Protein AF-A0A915UZF8-F1 (afdb_monomer_lite)

Radius of gyration: 15.64 Å; chains: 1; bounding box: 39×18×47 Å

Sequence (117 aa):
MGSSAGSIPAAVRLERRSLAHEWLVVSSDLKKVISEEKALATLKLRVTVAVHLRKGEPFVHQEEFEQAVGEESEGTVWTYEAPIKLPKEAERLAVVIEELQTGTWGAAVLDLKGANR

Foldseek 3Di:
DDDPAAEWAKDWDWDPPDPVWIKIKMKTQQVVVCVVCVPDQKWKKKKKKWWDFQDDDIDIDMDIDIGGDDPPDPHRMDMDIDTDDDDPRTFKIKMKMAGPPRRHIYIDMDGPPPPPD

Secondary structure (DSSP, 8-state):
-----PBPPEEEEEEE-SSS-EEEEEEEE-HHHHHH-TT-SEEEEEEEEEEEESSS--EEEEEEEEEE-STTS--SEEEEEEEE---TTEEEEEEEEEETTTTEEEEEEEE-TT---

pLDDT: mean 84.55, std 15.0, range [32.88, 97.44]

Structure (mmCIF, N/CA/C/O backbone):
data_AF-A0A915UZF8-F1
#
_entry.id   AF-A0A915UZF8-F1
#
loop_
_atom_site.group_PDB
_atom_site.id
_atom_site.type_symbol
_atom_site.label_atom_id
_atom_site.label_alt_id
_atom_site.label_comp_id
_atom_site.label_asym_id
_atom_site.label_entity_id
_atom_site.label_seq_id
_atom_site.pdbx_PDB_ins_code
_atom_site.Cartn_x
_atom_site.Cartn_y
_atom_site.Cartn_z
_atom_site.occupancy
_atom_site.B_iso_or_equiv
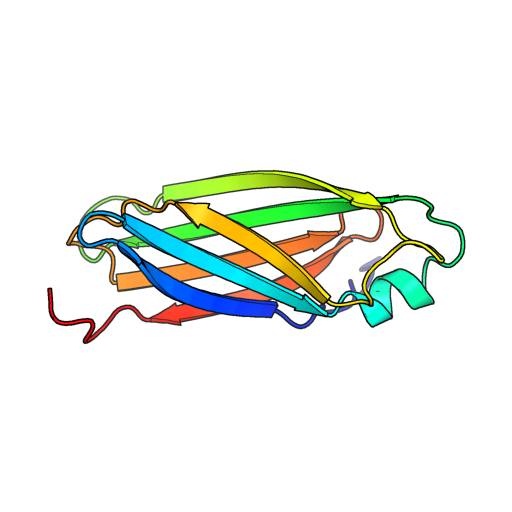_atom_site.auth_seq_id
_atom_site.auth_comp_id
_atom_site.auth_asym_id
_atom_site.auth_atom_id
_atom_site.pdbx_PDB_model_num
ATOM 1 N N . MET A 1 1 ? -13.112 -5.690 -24.091 1.00 32.88 1 MET A N 1
ATOM 2 C CA . MET A 1 1 ? -11.827 -6.421 -24.118 1.00 32.88 1 MET A CA 1
ATOM 3 C C . MET A 1 1 ? -11.183 -6.209 -22.761 1.00 32.88 1 MET A C 1
ATOM 5 O O . MET A 1 1 ? -10.767 -5.097 -22.482 1.00 32.88 1 MET A O 1
ATOM 9 N N . GLY A 1 2 ? -11.256 -7.197 -21.868 1.00 36.31 2 GLY A N 1
ATOM 10 C CA . GLY A 1 2 ? -10.665 -7.085 -20.534 1.00 36.31 2 GLY A CA 1
ATOM 11 C C . GLY A 1 2 ? -9.178 -7.390 -20.626 1.00 36.31 2 GLY A C 1
ATOM 12 O O . GLY A 1 2 ? -8.822 -8.542 -20.860 1.00 36.31 2 GLY A O 1
ATOM 13 N N . SER A 1 3 ? -8.329 -6.370 -20.495 1.00 37.69 3 SER A N 1
ATOM 14 C CA . SER A 1 3 ? -6.920 -6.592 -20.174 1.00 37.69 3 SER A CA 1
ATOM 15 C C . SER A 1 3 ? -6.891 -7.290 -18.818 1.00 37.69 3 SER A C 1
ATOM 17 O O . SER A 1 3 ? -7.422 -6.752 -17.844 1.00 37.69 3 SER A O 1
ATOM 19 N N . SER A 1 4 ? -6.365 -8.512 -18.745 1.00 42.41 4 SER A N 1
ATOM 20 C CA . SER A 1 4 ? -6.059 -9.120 -17.454 1.00 42.41 4 SER A CA 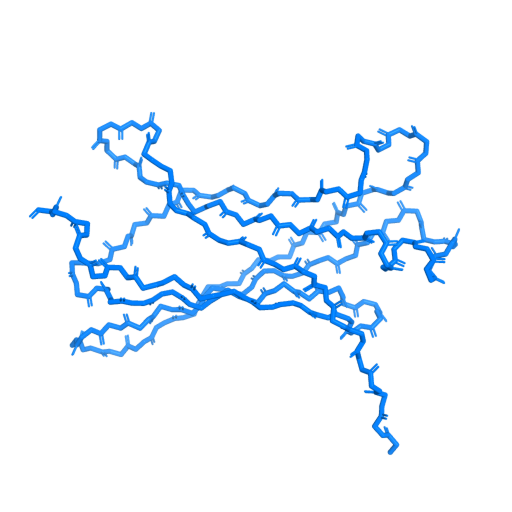1
ATOM 21 C C . SER A 1 4 ? -4.857 -8.367 -16.894 1.00 42.41 4 SER A C 1
ATOM 23 O O . SER A 1 4 ? -3.716 -8.752 -17.151 1.00 42.41 4 SER A O 1
ATOM 25 N N . ALA A 1 5 ? -5.119 -7.258 -16.202 1.00 56.81 5 ALA A N 1
ATOM 26 C CA . ALA A 1 5 ? -4.115 -6.554 -15.421 1.00 56.81 5 ALA A CA 1
ATOM 27 C C . ALA A 1 5 ? -3.318 -7.588 -14.615 1.00 56.81 5 ALA A C 1
ATOM 29 O O . ALA A 1 5 ? -3.901 -8.440 -13.934 1.00 56.81 5 ALA A O 1
ATOM 30 N N . GLY A 1 6 ? -1.992 -7.577 -14.756 1.00 66.00 6 GLY A N 1
ATOM 31 C CA . GLY A 1 6 ? -1.142 -8.442 -13.953 1.00 66.00 6 GLY A CA 1
ATOM 32 C C . GLY A 1 6 ? -1.316 -8.117 -12.466 1.00 66.00 6 GLY A C 1
ATOM 33 O O . GLY A 1 6 ? -1.664 -6.995 -12.104 1.00 66.00 6 GLY A O 1
ATOM 34 N N . SER A 1 7 ? -1.074 -9.098 -11.595 1.00 82.06 7 SER A N 1
ATOM 35 C CA . SER A 1 7 ? -1.020 -8.858 -10.152 1.00 82.06 7 SER A CA 1
ATOM 36 C C . SER A 1 7 ? 0.405 -8.524 -9.712 1.00 82.06 7 SER A C 1
ATOM 38 O O . SER A 1 7 ? 1.329 -9.266 -10.064 1.00 82.06 7 SER A O 1
ATOM 40 N N . ILE A 1 8 ? 0.576 -7.494 -8.887 1.00 86.50 8 ILE A N 1
ATOM 41 C CA . ILE A 1 8 ? 1.827 -7.215 -8.172 1.00 86.50 8 ILE A CA 1
ATOM 42 C C . ILE A 1 8 ? 1.703 -7.753 -6.737 1.00 86.50 8 ILE A C 1
ATOM 44 O O . ILE A 1 8 ? 0.680 -7.516 -6.091 1.00 86.50 8 ILE A O 1
ATOM 48 N N . PRO A 1 9 ? 2.696 -8.478 -6.192 1.00 90.62 9 PRO A N 1
ATOM 49 C CA . PRO A 1 9 ? 2.711 -8.801 -4.770 1.00 90.62 9 PRO A CA 1
ATOM 50 C C . PRO A 1 9 ? 2.754 -7.519 -3.935 1.00 90.62 9 PRO A C 1
ATOM 52 O O . PRO A 1 9 ? 3.605 -6.663 -4.168 1.00 90.62 9 PRO A O 1
ATOM 55 N N . ALA A 1 10 ? 1.869 -7.396 -2.949 1.00 92.19 10 ALA A N 1
ATOM 56 C CA . ALA A 1 10 ? 1.859 -6.289 -2.001 1.00 92.19 10 ALA A CA 1
ATOM 57 C C . ALA A 1 10 ? 1.884 -6.840 -0.574 1.00 92.19 10 ALA A C 1
ATOM 59 O O . ALA A 1 10 ? 1.177 -7.796 -0.249 1.00 92.19 10 ALA A O 1
ATOM 60 N N . ALA A 1 11 ? 2.685 -6.222 0.283 1.00 94.50 11 ALA A N 1
ATOM 61 C CA . ALA A 1 11 ? 2.698 -6.468 1.713 1.00 94.50 11 ALA A CA 1
ATOM 62 C C . ALA A 1 11 ? 2.494 -5.147 2.449 1.00 94.50 11 ALA A C 1
ATOM 64 O O . ALA A 1 11 ? 2.957 -4.098 2.011 1.0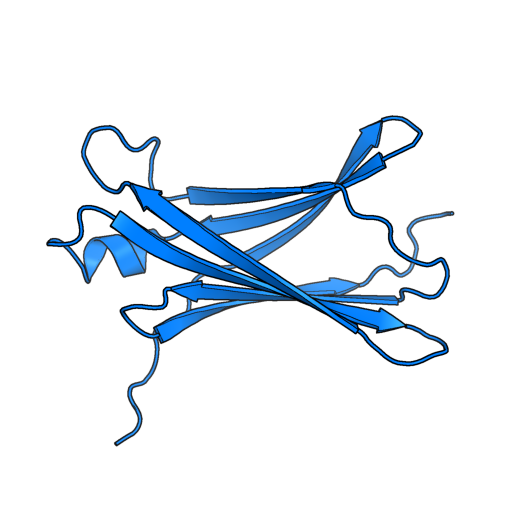0 94.50 11 ALA A O 1
ATOM 65 N N . VAL A 1 12 ? 1.798 -5.205 3.580 1.00 95.81 12 VAL A N 1
ATOM 66 C CA . VAL A 1 12 ? 1.526 -4.042 4.423 1.00 95.81 12 VAL A CA 1
ATOM 67 C C . VAL A 1 12 ? 1.811 -4.384 5.876 1.00 95.81 12 VAL A C 1
ATOM 69 O O . VAL A 1 12 ? 1.464 -5.467 6.353 1.00 95.81 12 VAL A O 1
ATOM 72 N N . ARG A 1 13 ? 2.436 -3.452 6.592 1.00 94.50 13 ARG A N 1
ATOM 73 C CA . ARG A 1 13 ? 2.628 -3.525 8.040 1.00 94.50 13 ARG A CA 1
ATOM 74 C C . ARG A 1 13 ? 2.607 -2.137 8.670 1.00 94.50 13 ARG A C 1
ATOM 76 O O . ARG A 1 13 ? 2.788 -1.128 7.992 1.00 94.50 13 ARG A O 1
ATOM 83 N N . LEU A 1 14 ? 2.409 -2.109 9.984 1.00 92.31 14 LEU A N 1
ATOM 84 C CA . LEU A 1 14 ? 2.627 -0.919 10.799 1.00 92.31 14 LEU A CA 1
ATOM 85 C C . LEU A 1 14 ? 3.953 -1.050 11.542 1.00 92.31 14 LEU A C 1
ATOM 87 O O . LEU A 1 14 ? 4.213 -2.064 12.188 1.00 92.31 14 LEU A O 1
ATOM 91 N N . GLU A 1 15 ? 4.770 -0.007 11.478 1.00 92.38 15 GLU A N 1
ATOM 92 C CA . GLU A 1 15 ? 6.014 0.103 12.231 1.00 92.38 15 GLU A CA 1
ATOM 93 C C . GLU A 1 15 ? 5.933 1.245 13.239 1.00 92.38 15 GLU A C 1
ATOM 95 O O . GLU A 1 15 ? 5.688 2.401 12.891 1.00 92.38 15 GLU A O 1
ATOM 100 N N . ARG A 1 16 ? 6.191 0.947 14.513 1.00 86.31 16 ARG A N 1
ATOM 101 C CA . ARG A 1 16 ? 6.329 1.982 15.539 1.00 86.31 16 ARG A CA 1
ATOM 102 C C . ARG A 1 16 ? 7.765 2.508 15.529 1.00 86.31 16 ARG A C 1
ATOM 104 O O . ARG A 1 16 ? 8.653 1.877 16.091 1.00 86.31 16 ARG A O 1
ATOM 111 N N . ARG A 1 17 ? 7.987 3.673 14.911 1.00 85.12 17 ARG A N 1
ATOM 112 C CA . ARG A 1 17 ? 9.315 4.326 14.837 1.00 85.12 17 ARG A CA 1
ATOM 113 C C . ARG A 1 17 ? 9.585 5.301 15.982 1.00 85.12 17 ARG A C 1
ATOM 115 O O . ARG A 1 17 ? 10.724 5.670 16.235 1.00 85.12 17 ARG A O 1
ATOM 122 N N . SER A 1 18 ? 8.541 5.725 16.689 1.00 79.25 18 SER A N 1
ATOM 123 C CA . SER A 1 18 ? 8.645 6.532 17.909 1.00 79.25 18 SER A CA 1
ATOM 124 C C . SER A 1 18 ? 7.439 6.281 18.813 1.00 79.25 18 SER A C 1
ATOM 126 O O . SER A 1 18 ? 6.459 5.673 18.387 1.00 79.25 18 SER A O 1
ATOM 128 N N . LEU A 1 19 ? 7.471 6.796 20.046 1.00 72.25 19 LEU A N 1
ATOM 129 C CA . LEU A 1 19 ? 6.329 6.720 20.968 1.00 72.25 19 LEU A CA 1
ATOM 130 C C . LEU A 1 19 ? 5.070 7.427 20.434 1.00 72.25 19 LEU A C 1
ATOM 132 O O . LEU A 1 19 ? 3.967 7.073 20.834 1.00 72.25 19 LEU A O 1
ATOM 136 N N . ALA A 1 20 ? 5.229 8.410 19.541 1.00 73.19 20 ALA A N 1
ATOM 137 C CA . ALA A 1 20 ? 4.135 9.250 19.053 1.00 73.19 20 ALA A CA 1
ATOM 138 C C . ALA A 1 20 ? 3.665 8.918 17.626 1.00 73.19 20 ALA A C 1
ATOM 140 O O . ALA A 1 20 ? 2.612 9.404 17.217 1.00 73.19 20 ALA A O 1
ATOM 141 N N . HIS A 1 21 ? 4.425 8.123 16.864 1.00 77.44 21 HIS A N 1
ATOM 142 C CA . HIS A 1 21 ? 4.157 7.911 15.440 1.00 77.44 21 HIS A CA 1
ATOM 143 C C . HIS A 1 21 ? 4.266 6.441 15.047 1.00 77.44 21 HIS A C 1
ATOM 145 O O . HIS A 1 21 ? 5.310 5.802 15.223 1.00 77.44 21 HIS A O 1
ATOM 151 N N . GLU A 1 22 ? 3.185 5.952 14.452 1.00 88.12 22 GLU A N 1
ATOM 152 C CA . GLU A 1 22 ? 3.146 4.719 13.679 1.00 88.12 22 GLU A CA 1
ATOM 153 C C . GLU A 1 22 ? 3.362 5.077 12.207 1.00 88.12 22 GLU A C 1
ATOM 155 O O . GLU A 1 22 ? 2.933 6.132 11.733 1.00 88.12 22 GLU A O 1
ATOM 160 N N . TRP A 1 23 ? 4.073 4.212 11.501 1.00 93.31 23 TRP A N 1
ATOM 161 C CA . TRP A 1 23 ? 4.359 4.349 10.085 1.00 93.31 23 TRP A CA 1
ATOM 162 C C . TRP A 1 23 ? 3.682 3.211 9.346 1.00 93.31 23 TRP A C 1
ATOM 164 O O . TRP A 1 23 ? 3.826 2.048 9.726 1.00 93.31 23 TRP A O 1
ATOM 174 N N . LEU A 1 24 ? 2.932 3.553 8.304 1.00 94.19 24 LEU A N 1
ATOM 175 C CA . LEU A 1 24 ? 2.454 2.580 7.342 1.00 94.19 24 LEU A CA 1
ATOM 176 C C . LEU A 1 24 ? 3.614 2.261 6.407 1.00 94.19 24 LEU A C 1
ATOM 178 O O . LEU A 1 24 ? 4.140 3.159 5.752 1.00 94.19 24 LEU A O 1
ATOM 182 N N . VAL A 1 25 ? 4.006 0.992 6.375 1.00 95.81 25 VAL A N 1
ATOM 183 C CA . VAL A 1 25 ? 5.036 0.490 5.471 1.00 95.81 25 VAL A CA 1
ATOM 184 C C . VAL A 1 25 ? 4.372 -0.476 4.512 1.00 95.81 25 VAL A C 1
ATOM 186 O O . VAL A 1 25 ? 3.803 -1.491 4.928 1.00 95.81 25 VAL A O 1
ATOM 189 N N . VAL A 1 26 ? 4.427 -0.135 3.232 1.00 95.06 26 VAL A N 1
ATOM 190 C CA . VAL A 1 26 ? 3.879 -0.940 2.147 1.00 95.06 26 VAL A CA 1
ATOM 191 C C . VAL A 1 26 ? 5.024 -1.292 1.221 1.00 95.06 26 VAL A C 1
ATOM 193 O O . VAL A 1 26 ? 5.713 -0.398 0.742 1.00 95.06 26 VAL A O 1
ATOM 196 N N . SER A 1 27 ? 5.231 -2.578 0.967 1.00 93.88 27 SER A N 1
ATOM 197 C CA . SER A 1 27 ? 6.272 -3.041 0.056 1.00 93.88 27 SER A CA 1
ATOM 198 C C . SER A 1 27 ? 5.691 -3.866 -1.077 1.00 93.88 27 SER A C 1
ATOM 200 O O . SER A 1 27 ? 4.672 -4.548 -0.926 1.00 93.88 27 SER A O 1
ATOM 202 N N . SER A 1 28 ? 6.341 -3.787 -2.231 1.00 93.12 28 SER A N 1
ATOM 203 C CA . SER A 1 28 ? 5.899 -4.478 -3.431 1.00 93.12 28 SER A CA 1
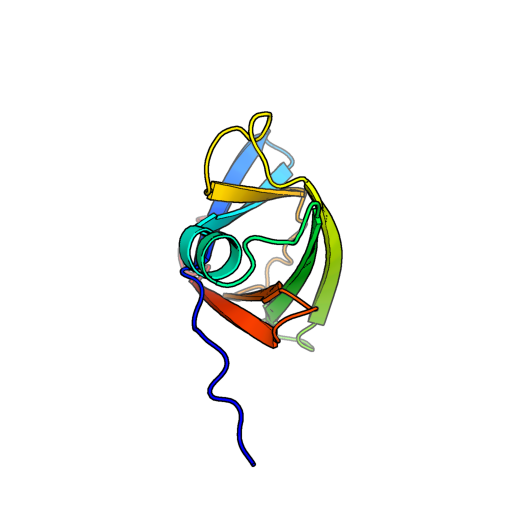ATOM 204 C C . SER A 1 28 ? 7.074 -4.856 -4.317 1.00 93.12 28 SER A C 1
ATOM 206 O O . SER A 1 28 ? 7.992 -4.063 -4.508 1.00 93.12 28 SER A O 1
ATOM 208 N N . ASP A 1 29 ? 7.053 -6.084 -4.837 1.00 90.62 29 ASP A N 1
ATOM 209 C CA . ASP A 1 29 ? 8.039 -6.554 -5.810 1.00 90.62 29 ASP A CA 1
ATOM 210 C C . ASP A 1 29 ? 7.552 -6.214 -7.225 1.00 90.62 29 ASP A C 1
ATOM 212 O O . ASP A 1 29 ? 6.647 -6.854 -7.768 1.00 90.62 29 ASP A O 1
ATOM 216 N N . LEU A 1 30 ? 8.172 -5.197 -7.823 1.00 89.12 30 LEU A N 1
ATOM 217 C CA . LEU A 1 30 ? 7.846 -4.675 -9.147 1.00 89.12 30 LEU A CA 1
ATOM 218 C C . LEU A 1 30 ? 8.542 -5.444 -10.276 1.00 89.12 30 LEU A C 1
ATOM 220 O O . LEU A 1 30 ? 8.429 -5.051 -11.437 1.00 89.12 30 LEU A O 1
ATOM 224 N N . LYS A 1 31 ? 9.245 -6.550 -9.988 1.00 87.62 31 LYS A N 1
ATOM 225 C CA . LYS A 1 31 ? 10.020 -7.309 -10.981 1.00 87.62 31 LYS A CA 1
ATOM 226 C C . LYS A 1 31 ? 9.215 -7.653 -12.226 1.00 87.62 31 LYS A C 1
ATOM 228 O O . LYS A 1 31 ? 9.745 -7.557 -13.330 1.00 87.62 31 LYS A O 1
ATOM 233 N N . LYS A 1 32 ? 7.951 -8.053 -12.055 1.00 83.31 32 LYS A N 1
ATOM 234 C CA . LYS A 1 32 ? 7.074 -8.400 -13.179 1.00 83.31 32 LYS A CA 1
ATOM 235 C C . LYS A 1 32 ? 6.852 -7.195 -14.097 1.00 83.31 32 LYS A C 1
ATOM 237 O O . LYS A 1 32 ? 7.161 -7.292 -15.280 1.00 83.31 32 LYS A O 1
ATOM 242 N N . VAL A 1 33 ? 6.431 -6.068 -13.524 1.00 85.94 33 VAL A N 1
ATOM 243 C CA . VAL A 1 33 ? 6.211 -4.800 -14.237 1.00 85.94 33 VAL A CA 1
ATOM 244 C C . VAL A 1 33 ? 7.481 -4.367 -14.968 1.00 85.94 33 VAL A C 1
ATOM 246 O O . VAL A 1 33 ? 7.460 -4.158 -16.173 1.00 85.94 33 VAL A O 1
ATOM 249 N N . ILE A 1 34 ? 8.615 -4.330 -14.262 1.00 84.88 34 ILE A N 1
ATOM 250 C CA . ILE A 1 34 ? 9.917 -3.940 -14.823 1.00 84.88 34 ILE A CA 1
ATOM 251 C C . ILE A 1 34 ? 10.325 -4.862 -15.985 1.00 84.88 34 ILE A C 1
ATOM 253 O O . ILE A 1 34 ? 10.889 -4.413 -16.980 1.00 84.88 34 ILE A O 1
ATOM 257 N N . SER A 1 35 ? 10.054 -6.166 -15.874 1.00 80.44 35 SER A N 1
ATOM 258 C CA . SER A 1 35 ? 10.430 -7.145 -16.901 1.00 80.44 35 SER A CA 1
ATOM 259 C C . SER A 1 35 ? 9.566 -7.092 -18.163 1.00 80.44 35 SER A C 1
ATOM 261 O O . SER A 1 35 ? 10.066 -7.408 -19.247 1.00 80.44 35 SER A O 1
ATOM 263 N N . GLU A 1 36 ? 8.295 -6.716 -18.015 1.00 77.56 36 GLU A N 1
ATOM 264 C CA . GLU A 1 36 ? 7.336 -6.548 -19.111 1.00 77.56 36 GLU A CA 1
ATOM 265 C C . GLU A 1 36 ? 7.572 -5.203 -19.818 1.00 77.56 36 GLU A C 1
ATOM 267 O O . GLU A 1 36 ? 7.541 -5.136 -21.045 1.00 77.56 36 GLU A O 1
ATOM 272 N N . GLU A 1 37 ? 7.967 -4.180 -19.060 1.00 70.31 37 GLU A N 1
ATOM 273 C CA . GLU A 1 37 ? 8.160 -2.809 -19.528 1.00 70.31 37 GLU A CA 1
ATOM 274 C C . GLU A 1 37 ? 9.639 -2.408 -19.632 1.00 70.31 37 GLU A C 1
ATOM 276 O O . GLU A 1 37 ? 10.093 -1.404 -19.080 1.00 70.31 37 GLU A O 1
ATOM 281 N N . LYS A 1 38 ? 10.416 -3.180 -20.404 1.00 62.75 38 LYS A N 1
ATOM 282 C CA . LYS A 1 38 ? 11.874 -2.988 -20.587 1.00 62.75 38 LYS A CA 1
ATOM 283 C C . LYS A 1 38 ? 12.298 -1.609 -21.121 1.00 62.75 38 LYS A C 1
ATOM 285 O O . LYS A 1 38 ? 13.491 -1.325 -21.157 1.00 62.75 38 LYS A O 1
ATOM 290 N N . ALA A 1 39 ? 11.354 -0.794 -21.590 1.00 63.28 39 ALA A N 1
ATOM 291 C CA . ALA A 1 39 ? 11.602 0.533 -22.149 1.00 63.28 39 ALA A CA 1
ATOM 292 C C . ALA A 1 39 ? 11.326 1.685 -21.165 1.00 63.28 39 ALA A C 1
ATOM 294 O O . ALA A 1 39 ? 11.593 2.839 -21.505 1.00 63.28 39 ALA A O 1
ATOM 295 N N . LEU A 1 40 ? 10.780 1.413 -19.973 1.00 66.88 40 LEU A N 1
ATOM 296 C CA . LEU A 1 40 ? 10.450 2.465 -19.016 1.00 66.88 40 LEU A CA 1
ATOM 297 C C . LEU A 1 40 ? 11.674 2.864 -18.188 1.00 66.88 40 LEU A C 1
ATOM 299 O O . LEU A 1 40 ? 12.232 2.059 -17.449 1.00 66.88 40 LEU A O 1
ATOM 303 N N . ALA A 1 41 ? 12.050 4.142 -18.283 1.00 78.31 41 ALA A N 1
ATOM 304 C CA . ALA A 1 41 ? 13.019 4.764 -17.377 1.00 78.31 41 ALA A CA 1
ATOM 305 C C . ALA A 1 41 ? 12.415 5.059 -15.991 1.00 78.31 41 ALA A C 1
ATOM 307 O O . ALA A 1 41 ? 13.138 5.172 -15.003 1.00 78.31 41 ALA A O 1
ATOM 308 N N . THR A 1 42 ? 11.085 5.174 -15.922 1.00 87.75 42 THR A N 1
ATOM 309 C CA . THR A 1 42 ? 10.336 5.533 -14.716 1.00 87.75 42 THR A CA 1
ATOM 310 C C . THR A 1 42 ? 8.995 4.802 -14.710 1.00 87.75 42 THR A C 1
ATOM 312 O O . THR A 1 42 ? 8.336 4.750 -15.747 1.00 87.75 42 THR A O 1
ATOM 315 N N . LEU A 1 43 ? 8.584 4.285 -13.551 1.00 89.12 43 LEU A N 1
ATOM 316 C CA . LEU A 1 43 ? 7.237 3.776 -13.283 1.00 89.12 43 LEU A CA 1
ATOM 317 C C . LEU A 1 43 ? 6.403 4.833 -12.570 1.00 89.12 43 LEU A C 1
ATOM 319 O O . LEU A 1 43 ? 6.900 5.508 -11.664 1.00 89.12 43 LEU A O 1
ATOM 323 N N . LYS A 1 44 ? 5.122 4.924 -12.930 1.00 93.00 44 LYS A N 1
ATOM 324 C CA . LYS A 1 44 ? 4.150 5.768 -12.229 1.00 93.00 44 LYS A CA 1
ATOM 325 C C . LYS A 1 44 ? 3.311 4.910 -11.303 1.00 93.00 44 LYS A C 1
ATOM 327 O O . LYS A 1 44 ? 2.472 4.141 -11.757 1.00 93.00 44 LYS A O 1
ATOM 332 N N . LEU A 1 45 ? 3.540 5.042 -10.005 1.00 94.56 45 LEU A N 1
ATOM 333 C CA . LEU A 1 45 ? 2.863 4.257 -8.982 1.00 94.56 45 LEU A CA 1
ATOM 334 C C . LEU A 1 45 ? 1.803 5.095 -8.277 1.00 94.56 45 LEU A C 1
ATOM 336 O O . LEU A 1 45 ? 1.994 6.285 -8.040 1.00 94.56 45 LEU A O 1
ATOM 340 N N . ARG A 1 46 ? 0.710 4.457 -7.875 1.00 97.06 46 ARG A N 1
ATOM 341 C CA . ARG A 1 46 ? -0.293 5.022 -6.977 1.00 97.06 46 ARG A CA 1
ATOM 342 C C . ARG A 1 46 ? -0.491 4.092 -5.797 1.00 97.06 46 ARG A C 1
ATOM 344 O O . ARG A 1 46 ? -0.701 2.896 -5.981 1.00 97.06 46 ARG A O 1
ATOM 351 N N . VAL A 1 47 ? -0.472 4.653 -4.595 1.00 96.94 47 VAL A N 1
ATOM 352 C CA . VAL A 1 47 ? -0.883 3.959 -3.374 1.00 96.94 47 VAL A CA 1
ATOM 353 C C . VAL A 1 47 ? -2.234 4.498 -2.957 1.00 96.94 47 VAL A C 1
ATOM 355 O O . VAL A 1 47 ? -2.392 5.701 -2.762 1.00 96.94 47 VAL A O 1
ATOM 358 N N . THR A 1 48 ? -3.194 3.603 -2.773 1.00 97.44 48 THR A N 1
ATOM 359 C CA . THR A 1 48 ? -4.498 3.913 -2.195 1.00 97.44 48 THR A CA 1
ATOM 360 C C . THR A 1 48 ? -4.638 3.165 -0.880 1.00 97.44 48 THR A C 1
ATOM 362 O O . THR A 1 48 ? -4.548 1.940 -0.844 1.00 97.44 48 THR A O 1
ATOM 365 N N . VAL A 1 49 ? -4.885 3.893 0.204 1.00 96.31 49 VAL A N 1
ATOM 366 C CA . VAL A 1 49 ? -5.110 3.348 1.544 1.00 96.31 49 VAL A CA 1
ATOM 367 C C . VAL A 1 49 ? -6.555 3.612 1.935 1.00 96.31 49 VAL A C 1
ATOM 369 O O . VAL A 1 49 ? -6.947 4.755 2.152 1.00 96.31 49 VAL A O 1
ATOM 372 N N . ALA A 1 50 ? -7.351 2.556 2.050 1.00 96.50 50 ALA A N 1
ATOM 373 C CA . ALA A 1 50 ? -8.705 2.617 2.577 1.00 96.50 50 ALA A CA 1
ATOM 374 C C . ALA A 1 50 ? -8.718 2.163 4.040 1.00 96.50 50 ALA A C 1
ATOM 376 O O . ALA A 1 50 ? -8.213 1.090 4.382 1.00 96.50 50 ALA A O 1
ATOM 377 N N . VAL A 1 51 ? -9.320 2.976 4.905 1.00 95.19 51 VAL A N 1
ATOM 378 C CA . VAL A 1 51 ? -9.421 2.713 6.340 1.00 95.19 51 VAL A CA 1
ATOM 379 C C . VAL A 1 51 ? -10.864 2.402 6.691 1.00 95.19 51 VAL A C 1
ATOM 381 O O . VAL A 1 51 ? -11.754 3.236 6.523 1.00 95.19 51 VAL A O 1
ATOM 384 N N . HIS A 1 52 ? -11.089 1.199 7.212 1.00 95.38 52 HIS A N 1
ATOM 385 C CA . HIS A 1 52 ? -12.380 0.814 7.757 1.00 95.38 52 HIS A CA 1
ATOM 386 C C . HIS A 1 52 ? -12.417 1.072 9.264 1.00 95.38 52 HIS A C 1
ATOM 388 O O . HIS A 1 52 ? -11.525 0.647 10.009 1.00 95.38 52 HIS A O 1
ATOM 394 N N . LEU A 1 53 ? -13.472 1.755 9.702 1.00 93.06 53 LEU A N 1
ATOM 395 C CA . LEU A 1 53 ? -13.726 2.075 11.098 1.00 93.06 53 LEU A CA 1
ATOM 396 C C . LEU A 1 53 ? -14.875 1.215 11.627 1.00 93.06 53 LEU A C 1
ATOM 398 O O . LEU A 1 53 ? -15.893 1.054 10.959 1.00 93.06 53 LEU A O 1
ATOM 402 N N . ARG A 1 54 ? -14.763 0.759 12.877 1.00 90.75 54 ARG A N 1
ATOM 403 C CA . ARG A 1 54 ? -15.854 0.095 13.609 1.00 90.75 54 ARG A CA 1
ATOM 404 C C . ARG A 1 54 ? -17.118 0.952 13.663 1.00 90.75 54 ARG A C 1
ATOM 406 O O . ARG A 1 54 ? -18.234 0.442 13.707 1.00 90.75 54 ARG A O 1
ATOM 413 N N . LYS A 1 55 ? -16.923 2.264 13.803 1.00 88.69 55 LYS A N 1
ATOM 414 C CA . LYS A 1 55 ? -17.969 3.284 13.885 1.00 88.69 55 LYS A CA 1
ATOM 415 C C . LYS A 1 55 ? -17.521 4.502 13.087 1.00 88.69 55 LYS A C 1
ATOM 417 O O . LYS A 1 55 ? -16.388 4.943 13.255 1.00 88.69 55 LYS A O 1
ATOM 422 N N . GLY A 1 56 ? -18.437 5.063 12.305 1.00 87.88 56 GLY A N 1
ATOM 423 C CA . GLY A 1 56 ? -18.176 6.205 11.431 1.00 87.88 56 GLY A CA 1
ATOM 424 C C . GLY A 1 56 ? -17.976 5.797 9.974 1.00 87.88 56 GLY A C 1
ATOM 425 O O . GLY A 1 56 ? -17.994 4.613 9.641 1.00 87.88 56 GLY A O 1
ATOM 426 N N . GLU A 1 57 ? -17.808 6.801 9.119 1.00 93.56 57 GLU A N 1
ATOM 427 C CA . GLU A 1 57 ? -17.589 6.602 7.688 1.00 93.56 57 GLU A CA 1
ATOM 428 C C . GLU A 1 57 ? -16.151 6.131 7.418 1.00 93.56 57 GLU A C 1
ATOM 430 O O . GLU A 1 57 ? -15.207 6.685 7.997 1.00 93.56 57 GLU A O 1
ATOM 435 N N . PRO A 1 58 ? -15.949 5.125 6.549 1.00 93.25 58 PRO A N 1
ATOM 436 C CA . PRO A 1 58 ? -14.619 4.798 6.061 1.00 93.25 58 PRO A CA 1
ATOM 437 C C . PRO A 1 58 ? -14.048 5.977 5.271 1.00 93.25 58 PRO A C 1
ATOM 439 O O . PRO A 1 58 ? -14.779 6.764 4.669 1.00 93.25 58 PRO A O 1
ATOM 442 N N . PHE A 1 59 ? -12.726 6.079 5.237 1.00 93.19 59 PHE A N 1
ATOM 443 C CA . PHE A 1 59 ? -12.048 7.104 4.449 1.00 93.19 59 PHE A CA 1
ATOM 444 C C . PHE A 1 59 ? -10.926 6.502 3.615 1.00 93.19 59 PHE A C 1
ATOM 446 O O . PHE A 1 59 ? -10.421 5.415 3.903 1.00 93.19 59 PHE A O 1
ATOM 453 N N . VAL A 1 60 ? -10.558 7.227 2.563 1.00 95.12 60 VAL A N 1
ATOM 454 C CA . VAL A 1 60 ? -9.534 6.824 1.604 1.00 95.12 60 VAL A CA 1
ATOM 455 C C . VAL A 1 60 ? -8.485 7.918 1.517 1.00 95.12 60 VAL A C 1
ATOM 457 O O . VAL A 1 60 ? -8.812 9.102 1.464 1.00 95.12 60 VAL A O 1
ATOM 460 N N . HIS A 1 61 ? -7.229 7.501 1.495 1.00 93.00 61 HIS A N 1
ATOM 461 C CA . HIS A 1 61 ? -6.075 8.337 1.208 1.00 93.00 61 HIS A CA 1
ATOM 462 C C . HIS A 1 61 ? -5.384 7.819 -0.049 1.00 93.00 61 HIS A C 1
ATOM 464 O O . HIS A 1 61 ? -5.344 6.608 -0.271 1.00 93.00 61 HIS A O 1
ATOM 470 N N . GLN A 1 62 ? -4.858 8.719 -0.872 1.00 96.06 62 GLN A N 1
ATOM 471 C CA . GLN A 1 62 ? -4.198 8.360 -2.121 1.00 96.06 62 GLN A CA 1
ATOM 472 C C . GLN A 1 62 ? -2.977 9.240 -2.359 1.00 96.06 62 GLN A C 1
ATOM 474 O O . GLN A 1 62 ? -3.049 10.456 -2.190 1.00 96.06 62 GLN A O 1
ATOM 479 N N . GLU A 1 63 ? -1.890 8.624 -2.812 1.00 96.31 63 GLU A N 1
ATOM 480 C CA . GLU A 1 63 ? -0.671 9.312 -3.235 1.00 96.31 63 GLU A CA 1
ATOM 481 C C . GLU A 1 63 ? -0.113 8.689 -4.514 1.00 96.31 63 GLU A C 1
ATOM 483 O O . GLU A 1 63 ? -0.286 7.493 -4.759 1.00 96.31 63 GLU A O 1
ATOM 488 N N . GLU A 1 64 ? 0.550 9.508 -5.328 1.00 96.56 64 GLU A N 1
ATOM 489 C CA . GLU A 1 64 ? 1.196 9.099 -6.576 1.00 96.56 64 GLU A CA 1
ATOM 490 C C . GLU A 1 64 ? 2.700 9.362 -6.510 1.00 96.56 64 GLU A C 1
ATOM 492 O O . GLU A 1 64 ? 3.142 10.344 -5.912 1.00 96.56 64 GLU A O 1
ATOM 497 N N . PHE A 1 65 ? 3.475 8.481 -7.136 1.00 93.06 65 PHE A N 1
ATOM 498 C CA . PHE A 1 65 ? 4.930 8.464 -7.079 1.00 93.06 65 PHE A CA 1
ATOM 499 C C . PHE A 1 65 ? 5.521 8.151 -8.446 1.00 93.06 65 PHE A C 1
ATOM 501 O O . PHE A 1 65 ? 4.960 7.381 -9.226 1.00 93.06 65 PHE A O 1
ATOM 508 N N . GLU A 1 66 ? 6.706 8.694 -8.693 1.00 91.38 66 GLU A N 1
ATOM 509 C CA . GLU A 1 66 ? 7.547 8.307 -9.816 1.00 91.38 66 GLU A CA 1
ATOM 510 C C . GLU A 1 66 ? 8.754 7.531 -9.284 1.00 91.38 66 GLU A C 1
ATOM 512 O O . GLU A 1 66 ? 9.505 8.032 -8.448 1.00 91.38 66 GLU A O 1
ATOM 517 N N . GLN A 1 67 ? 8.924 6.294 -9.749 1.00 86.81 67 GLN A N 1
ATOM 518 C CA . GLN A 1 67 ? 10.037 5.426 -9.374 1.00 86.81 67 GLN A CA 1
ATOM 519 C C . GLN A 1 67 ? 10.946 5.223 -10.582 1.00 86.81 67 GLN A C 1
ATOM 521 O O . GLN A 1 67 ? 10.529 4.621 -11.569 1.00 86.81 67 GLN A O 1
ATOM 526 N N . ALA A 1 68 ? 12.193 5.684 -10.502 1.00 84.69 68 ALA A N 1
ATOM 527 C CA . ALA A 1 68 ? 13.190 5.403 -11.531 1.00 84.69 68 ALA A CA 1
ATOM 528 C C . ALA A 1 68 ? 13.496 3.894 -11.601 1.00 84.69 68 ALA A C 1
ATOM 530 O O . ALA A 1 68 ? 13.592 3.223 -10.569 1.00 84.69 68 ALA A O 1
ATOM 531 N N . VAL A 1 69 ? 13.666 3.369 -12.812 1.00 77.81 69 VAL A N 1
ATOM 532 C CA . VAL A 1 69 ? 13.982 1.960 -13.088 1.00 77.81 69 VAL A CA 1
ATOM 533 C C . VAL A 1 69 ? 15.220 1.898 -13.978 1.00 77.81 69 VAL A C 1
ATOM 535 O O . VAL A 1 69 ? 15.312 2.622 -14.965 1.00 77.81 69 VAL A O 1
ATOM 538 N N . GLY A 1 70 ? 16.195 1.050 -13.633 1.00 69.00 70 GLY A N 1
ATOM 539 C CA . GLY A 1 70 ? 17.442 0.922 -14.398 1.00 69.00 70 GLY A CA 1
ATOM 540 C C . GLY A 1 70 ? 18.641 0.480 -13.559 1.00 69.00 70 GLY A C 1
ATOM 541 O O . GLY A 1 70 ? 18.476 0.038 -12.424 1.00 69.00 70 GLY A O 1
ATOM 542 N N . GLU A 1 71 ? 19.852 0.604 -14.113 1.00 61.66 71 GLU A N 1
ATOM 543 C CA . GLU A 1 71 ? 21.112 0.152 -13.483 1.00 61.66 71 GLU A CA 1
ATOM 544 C C . GLU A 1 71 ? 21.392 0.794 -12.114 1.00 61.66 71 GLU A C 1
ATOM 546 O O . GLU A 1 71 ? 22.039 0.179 -11.273 1.00 61.66 71 GLU A O 1
ATOM 551 N N . GLU A 1 72 ? 20.855 1.989 -11.866 1.00 60.00 72 GLU A N 1
ATOM 552 C CA . GLU A 1 72 ? 20.999 2.716 -10.596 1.00 60.00 72 GLU A CA 1
ATOM 553 C C . GLU A 1 72 ? 19.911 2.359 -9.561 1.00 60.00 72 GLU A C 1
ATOM 555 O O . GLU A 1 72 ? 19.922 2.877 -8.447 1.00 60.00 72 GLU A O 1
ATOM 560 N N . SER A 1 73 ? 18.945 1.496 -9.900 1.00 64.69 73 SER A N 1
ATOM 561 C CA . SER A 1 73 ? 17.898 1.090 -8.952 1.00 64.69 73 SER A CA 1
ATOM 562 C C . SER A 1 73 ? 18.400 0.007 -7.988 1.00 64.69 73 SER A C 1
ATOM 564 O O . SER A 1 73 ? 18.980 -0.995 -8.410 1.00 64.69 73 SER A O 1
ATOM 566 N N . GLU A 1 74 ? 18.145 0.176 -6.684 1.00 64.06 74 GLU A N 1
ATOM 567 C CA . GLU A 1 74 ? 18.460 -0.806 -5.629 1.00 64.06 74 GLU A CA 1
ATOM 568 C C . GLU A 1 74 ? 17.501 -2.020 -5.666 1.00 64.06 74 GLU A C 1
ATOM 570 O O . GLU A 1 74 ? 16.826 -2.366 -4.697 1.00 64.06 74 GLU A O 1
ATOM 575 N N . GLY A 1 75 ? 17.426 -2.695 -6.813 1.00 75.25 75 GLY A N 1
ATOM 576 C CA . GLY A 1 75 ? 16.596 -3.877 -7.017 1.00 75.25 75 GLY A CA 1
ATOM 577 C C . GLY A 1 75 ? 15.162 -3.574 -7.457 1.00 75.25 75 GLY A C 1
ATOM 578 O O . GLY A 1 75 ? 14.849 -2.533 -8.021 1.00 75.25 75 GLY A O 1
ATOM 579 N N . THR A 1 76 ? 14.287 -4.562 -7.267 1.00 86.12 76 THR A N 1
ATOM 580 C CA . THR A 1 76 ? 12.902 -4.559 -7.783 1.00 86.12 76 THR A CA 1
ATOM 581 C C . THR A 1 76 ? 11.860 -4.312 -6.697 1.00 86.12 76 THR A C 1
ATOM 583 O O . THR A 1 76 ? 10.674 -4.190 -6.998 1.00 86.12 76 THR A O 1
ATOM 586 N N . VAL A 1 77 ? 12.291 -4.228 -5.435 1.00 89.25 77 VAL A N 1
ATOM 587 C CA . VAL A 1 77 ? 11.401 -3.998 -4.299 1.00 89.25 77 VAL A CA 1
ATOM 588 C C . VAL A 1 77 ? 11.244 -2.504 -4.090 1.00 89.25 77 VAL A C 1
ATOM 590 O O . VAL A 1 77 ? 12.198 -1.803 -3.769 1.00 89.25 77 VAL A O 1
ATOM 593 N N . TRP A 1 78 ? 10.013 -2.037 -4.223 1.00 92.12 78 TRP A N 1
ATOM 594 C CA . TRP A 1 78 ? 9.631 -0.678 -3.895 1.00 92.12 78 TRP A CA 1
ATOM 595 C C . TRP A 1 78 ? 8.962 -0.631 -2.524 1.00 92.12 78 TRP A C 1
ATOM 597 O O . TRP A 1 78 ? 8.210 -1.543 -2.168 1.00 92.12 78 TRP A O 1
ATOM 607 N N . THR A 1 79 ? 9.231 0.427 -1.756 1.00 93.38 79 THR A N 1
ATOM 608 C CA . THR A 1 79 ? 8.651 0.622 -0.423 1.00 93.38 79 THR A CA 1
ATOM 609 C C . THR A 1 79 ? 8.074 2.027 -0.296 1.00 93.38 79 THR A C 1
ATOM 611 O O . THR A 1 79 ? 8.785 3.013 -0.461 1.00 93.38 79 THR A O 1
ATOM 614 N N . TYR A 1 80 ? 6.790 2.105 0.043 1.00 93.06 80 TYR A N 1
ATOM 615 C CA . TYR A 1 80 ? 6.140 3.318 0.521 1.00 93.06 80 TYR A CA 1
ATOM 616 C C . TYR A 1 80 ? 6.168 3.351 2.041 1.00 93.06 80 TYR A C 1
ATOM 618 O O . TYR A 1 80 ? 5.770 2.390 2.706 1.00 93.06 80 TYR A O 1
ATOM 626 N N . GLU A 1 81 ? 6.605 4.483 2.580 1.00 93.56 81 GLU A N 1
ATOM 627 C CA . GLU A 1 81 ? 6.658 4.733 4.011 1.00 93.56 81 GLU A CA 1
ATOM 628 C C . GLU A 1 81 ? 6.027 6.084 4.316 1.00 93.56 81 GLU A C 1
ATOM 630 O O . GLU A 1 81 ? 6.525 7.122 3.881 1.00 93.56 81 GLU A O 1
ATOM 635 N N . ALA A 1 82 ? 4.954 6.080 5.104 1.00 90.94 82 ALA A N 1
ATOM 636 C CA . ALA A 1 82 ? 4.311 7.317 5.520 1.00 90.94 82 ALA A CA 1
ATOM 637 C C . ALA A 1 82 ? 3.9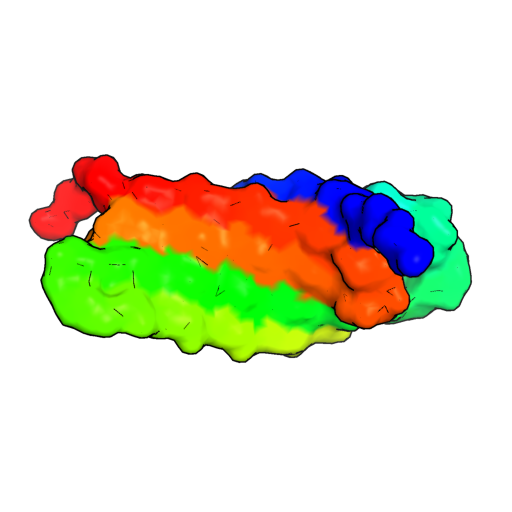02 7.288 6.994 1.00 90.94 82 ALA A C 1
ATOM 639 O O . ALA A 1 82 ? 3.422 6.260 7.492 1.00 90.94 82 ALA A O 1
ATOM 640 N N . PRO A 1 83 ? 4.041 8.418 7.712 1.00 91.19 83 PRO A N 1
ATOM 641 C CA . PRO A 1 83 ? 3.468 8.548 9.040 1.00 91.19 83 PRO A CA 1
ATOM 642 C C . PRO A 1 83 ? 1.941 8.468 8.946 1.00 91.19 83 PRO A C 1
ATOM 644 O O . PRO A 1 83 ? 1.321 9.169 8.148 1.00 91.19 83 PRO A O 1
ATOM 647 N N . ILE A 1 84 ? 1.318 7.654 9.799 1.00 88.00 84 ILE A N 1
ATOM 648 C CA . ILE A 1 84 ? -0.136 7.481 9.810 1.00 88.00 84 ILE A CA 1
ATOM 649 C C . ILE A 1 84 ? -0.718 7.754 11.197 1.00 88.00 84 ILE A C 1
ATOM 651 O O . ILE A 1 84 ? -0.1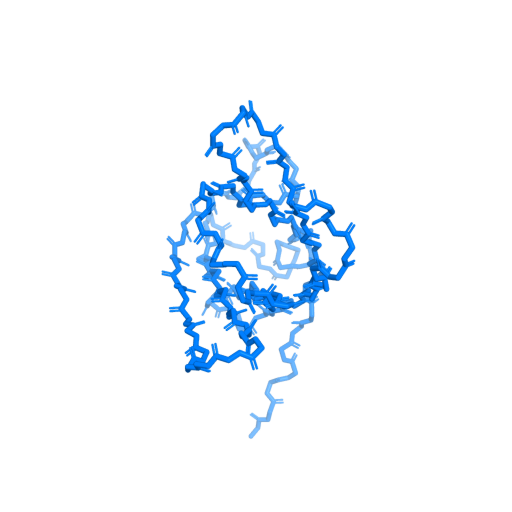84 7.341 12.227 1.00 88.00 84 ILE A O 1
ATOM 655 N N . LYS A 1 85 ? -1.852 8.459 11.227 1.00 86.25 85 LYS A N 1
ATOM 656 C CA . LYS A 1 85 ? -2.642 8.694 12.441 1.00 86.25 85 LYS A CA 1
ATOM 657 C C . LYS A 1 85 ? -3.947 7.920 12.345 1.00 86.25 85 LYS A C 1
ATOM 659 O O . LYS A 1 85 ? -4.944 8.429 11.842 1.00 86.25 85 LYS A O 1
ATOM 664 N N . LEU A 1 86 ? -3.931 6.679 12.821 1.00 87.75 86 LEU A N 1
ATOM 665 C CA . LEU A 1 86 ? -5.113 5.821 12.803 1.00 87.75 86 LEU A CA 1
ATOM 666 C C . LEU A 1 86 ? -6.068 6.174 13.953 1.00 87.75 86 LEU A C 1
ATOM 668 O O . LEU A 1 86 ? -5.640 6.105 15.116 1.00 87.75 86 LEU A O 1
ATOM 672 N N . PRO A 1 87 ? -7.352 6.481 13.670 1.00 87.88 87 PRO A N 1
ATOM 673 C CA . PRO A 1 87 ? -8.379 6.631 14.699 1.00 87.88 87 PRO A CA 1
ATOM 674 C C . PRO A 1 87 ? -8.449 5.407 15.616 1.00 87.88 87 PRO A C 1
ATOM 676 O O . PRO A 1 87 ? -8.057 4.304 15.231 1.00 87.88 87 PRO A O 1
ATOM 679 N N . LYS A 1 88 ? -8.952 5.574 16.844 1.00 87.62 88 LYS A N 1
ATOM 680 C CA . LYS A 1 88 ? -9.106 4.446 17.785 1.00 87.62 88 LYS A CA 1
ATOM 681 C C . LYS A 1 88 ? -10.104 3.406 17.281 1.00 87.62 88 LYS A C 1
ATOM 683 O O . LYS A 1 88 ? -10.054 2.253 17.688 1.00 87.62 88 LYS A O 1
ATOM 688 N N . GLU A 1 89 ? -10.996 3.828 16.404 1.00 91.38 89 GLU A N 1
ATOM 689 C CA . GLU A 1 89 ? -12.050 3.038 15.798 1.00 91.38 89 GLU A CA 1
ATOM 690 C C . GLU A 1 89 ? -11.565 2.259 14.572 1.00 91.38 89 GLU A C 1
ATOM 692 O O . GLU A 1 89 ? -12.341 1.466 14.052 1.00 91.38 89 GLU A O 1
ATOM 697 N N . ALA A 1 90 ? -10.331 2.468 14.097 1.00 92.19 90 ALA A N 1
ATOM 698 C CA . ALA A 1 90 ? -9.808 1.761 12.934 1.00 92.19 90 ALA A CA 1
ATOM 699 C C . ALA A 1 90 ? -9.668 0.260 13.216 1.00 92.19 90 ALA A C 1
ATOM 701 O O . ALA A 1 90 ? -8.996 -0.145 14.163 1.00 92.19 90 ALA A O 1
ATOM 702 N N . GLU A 1 91 ? -10.291 -0.566 12.375 1.00 94.12 91 GLU A N 1
ATOM 703 C CA . GLU A 1 91 ? -10.268 -2.029 12.516 1.00 94.12 91 GLU A CA 1
ATOM 704 C C . GLU A 1 91 ? -9.478 -2.721 11.414 1.00 94.12 91 GLU A C 1
ATOM 706 O O . GLU A 1 91 ? -8.960 -3.819 11.626 1.00 94.12 91 GLU A O 1
ATOM 711 N N . ARG A 1 92 ? -9.392 -2.097 10.238 1.00 95.12 92 ARG A N 1
ATOM 712 C CA . ARG A 1 92 ? -8.762 -2.689 9.064 1.00 95.12 92 ARG A CA 1
ATOM 713 C C . ARG A 1 92 ? -8.235 -1.618 8.122 1.00 95.12 92 ARG A C 1
ATOM 715 O O . ARG A 1 92 ? -8.874 -0.583 7.929 1.00 95.12 92 ARG A O 1
ATOM 722 N N . LEU A 1 93 ? -7.102 -1.919 7.502 1.00 95.50 93 LEU A N 1
ATOM 723 C CA . LEU A 1 93 ? -6.547 -1.182 6.374 1.00 95.50 93 LEU A CA 1
ATOM 724 C C . LEU A 1 93 ? -6.581 -2.070 5.140 1.00 95.50 93 LEU A C 1
ATOM 726 O O . LEU A 1 93 ? -6.183 -3.231 5.209 1.00 95.50 93 LEU A O 1
ATOM 730 N N . ALA A 1 94 ? -7.029 -1.524 4.020 1.00 96.31 94 ALA A N 1
ATOM 731 C CA . ALA A 1 94 ? -6.791 -2.099 2.708 1.00 96.31 94 ALA A CA 1
ATOM 732 C C . ALA A 1 94 ? -5.862 -1.157 1.950 1.00 96.31 94 ALA A C 1
ATOM 734 O O . ALA A 1 94 ? -6.103 0.047 1.899 1.00 96.31 94 ALA A O 1
ATOM 735 N N . VAL A 1 95 ? -4.798 -1.708 1.385 1.00 96.62 95 VAL A N 1
ATOM 736 C CA . VAL A 1 95 ? -3.856 -0.975 0.553 1.00 96.62 95 VAL A CA 1
ATOM 737 C C . VAL A 1 95 ? -3.912 -1.552 -0.845 1.00 96.62 95 VAL A C 1
ATOM 739 O O . VAL A 1 95 ? -3.851 -2.769 -1.007 1.00 96.62 95 VAL A O 1
ATOM 742 N N . VAL A 1 96 ? -4.014 -0.678 -1.837 1.00 96.94 96 VAL A N 1
ATOM 743 C CA . VAL A 1 96 ? -3.846 -1.002 -3.251 1.00 96.94 96 VAL A CA 1
ATOM 744 C C . VAL A 1 96 ? -2.621 -0.253 -3.753 1.00 96.94 96 VAL A C 1
ATOM 746 O O . VAL A 1 96 ? -2.470 0.935 -3.472 1.00 96.94 96 VAL A O 1
ATOM 749 N N . ILE A 1 97 ? -1.753 -0.954 -4.474 1.00 95.75 97 ILE A N 1
ATOM 750 C CA . ILE A 1 97 ? -0.672 -0.360 -5.256 1.00 95.75 97 ILE A CA 1
ATOM 751 C C . ILE A 1 97 ? -1.000 -0.600 -6.719 1.00 95.75 97 ILE A C 1
ATOM 753 O O . ILE A 1 97 ? -1.224 -1.740 -7.113 1.00 95.75 97 ILE A O 1
ATOM 757 N N . GLU A 1 98 ? -1.013 0.457 -7.511 1.00 95.25 98 GLU A N 1
ATOM 758 C CA . GLU A 1 98 ? -1.258 0.410 -8.947 1.00 95.25 98 GLU A CA 1
ATOM 759 C C . GLU A 1 98 ? -0.056 1.000 -9.680 1.00 95.25 98 GLU A C 1
ATOM 761 O O . GLU A 1 98 ? 0.446 2.054 -9.296 1.00 95.25 98 GLU A O 1
ATOM 766 N N . GLU A 1 99 ? 0.398 0.336 -10.736 1.00 93.06 99 GLU A N 1
ATOM 767 C CA . GLU A 1 99 ? 1.247 0.950 -11.746 1.00 93.06 99 GLU A CA 1
ATOM 768 C C . GLU A 1 99 ? 0.348 1.490 -12.866 1.00 93.06 99 GLU A C 1
ATOM 770 O O . GLU A 1 99 ? -0.377 0.746 -13.529 1.00 93.06 99 GLU A O 1
ATOM 775 N N . LEU A 1 100 ? 0.352 2.812 -13.024 1.00 93.12 100 LEU A N 1
ATOM 776 C CA . LEU A 1 100 ? -0.652 3.568 -13.770 1.00 93.12 100 LEU A CA 1
ATOM 777 C C . LEU A 1 100 ? -0.513 3.449 -15.292 1.00 93.12 100 LEU A C 1
ATOM 779 O O . LEU A 1 100 ? -1.468 3.749 -16.007 1.00 93.12 100 LEU A O 1
ATOM 783 N N . GLN A 1 101 ? 0.654 3.063 -15.809 1.00 88.69 101 GLN A N 1
ATOM 784 C CA . GLN A 1 101 ? 0.891 2.972 -17.251 1.00 88.69 101 GLN A CA 1
ATOM 785 C C . GLN A 1 101 ? 0.380 1.646 -17.821 1.00 88.69 101 GLN A C 1
ATOM 787 O O . GLN A 1 101 ? -0.187 1.623 -18.913 1.00 88.69 101 GLN A O 1
ATOM 792 N N . THR A 1 102 ? 0.538 0.558 -17.072 1.00 86.56 102 THR A N 1
ATOM 793 C CA . THR A 1 102 ? 0.124 -0.800 -17.452 1.00 86.56 102 THR A CA 1
ATOM 794 C C . THR A 1 102 ? -1.216 -1.205 -16.840 1.00 86.56 102 THR A C 1
ATOM 796 O O . THR A 1 102 ? -1.868 -2.129 -17.331 1.00 86.56 102 THR A O 1
ATOM 799 N N . GLY A 1 103 ? -1.637 -0.535 -15.762 1.00 89.69 103 GLY A N 1
ATOM 800 C CA . GLY A 1 103 ? -2.796 -0.920 -14.954 1.00 89.69 103 GLY A CA 1
ATOM 801 C C . GLY A 1 103 ? -2.551 -2.168 -14.102 1.00 89.69 103 GLY A C 1
ATOM 802 O O . GLY A 1 103 ? -3.502 -2.760 -13.595 1.00 89.69 103 GLY A O 1
ATOM 803 N N . THR A 1 104 ? -1.299 -2.611 -13.970 1.00 90.69 104 THR A N 1
ATOM 804 C CA . THR A 1 104 ? -0.919 -3.734 -13.104 1.00 90.69 104 THR A CA 1
ATOM 805 C C . THR A 1 104 ? -1.073 -3.304 -11.650 1.00 90.69 104 THR A C 1
ATOM 807 O O . THR A 1 104 ? -0.624 -2.224 -11.276 1.00 90.69 104 THR A O 1
ATOM 810 N N . TRP A 1 105 ? -1.685 -4.132 -10.804 1.00 94.31 105 TRP A N 1
ATOM 811 C CA . TRP A 1 105 ? -1.951 -3.739 -9.420 1.00 94.31 105 TRP A CA 1
ATOM 812 C C . TRP A 1 105 ? -1.811 -4.886 -8.426 1.00 94.31 105 TRP A C 1
ATOM 814 O O . TRP A 1 105 ? -1.907 -6.065 -8.759 1.00 94.31 105 TRP A O 1
ATOM 824 N N . GLY A 1 106 ? -1.566 -4.526 -7.176 1.00 93.69 106 GLY A N 1
ATOM 825 C CA . GLY A 1 106 ? -1.491 -5.416 -6.030 1.00 93.69 106 GLY A CA 1
ATOM 826 C C . GLY A 1 106 ? -2.326 -4.878 -4.885 1.00 93.69 106 GLY A C 1
ATOM 827 O O . GLY A 1 106 ? -2.539 -3.672 -4.782 1.00 93.69 106 GLY A O 1
ATOM 828 N N . ALA A 1 107 ? -2.791 -5.758 -4.005 1.00 95.12 107 ALA A N 1
ATOM 829 C CA . ALA A 1 107 ? -3.490 -5.336 -2.804 1.00 95.12 107 ALA A CA 1
ATOM 830 C C . ALA A 1 107 ? -3.075 -6.155 -1.590 1.00 95.12 107 ALA A C 1
ATOM 832 O O . ALA A 1 107 ? -2.784 -7.347 -1.691 1.00 95.12 107 ALA A O 1
ATOM 833 N N . ALA A 1 108 ? -3.085 -5.502 -0.436 1.00 95.50 108 ALA A N 1
ATOM 834 C CA . ALA A 1 108 ? -2.818 -6.119 0.846 1.00 95.50 108 ALA A CA 1
ATOM 835 C C . ALA A 1 108 ? -3.793 -5.582 1.893 1.00 95.50 108 ALA A C 1
ATOM 837 O O . ALA A 1 108 ? -4.206 -4.423 1.851 1.00 95.50 108 ALA A O 1
ATOM 838 N N . VAL A 1 109 ? -4.171 -6.435 2.841 1.00 95.31 109 VAL A N 1
ATOM 839 C CA . VAL A 1 109 ? -5.084 -6.078 3.928 1.00 95.31 109 VAL A CA 1
ATOM 840 C C . VAL A 1 109 ? -4.377 -6.301 5.253 1.00 95.31 109 VAL A C 1
ATOM 842 O O . VAL A 1 109 ? -3.750 -7.339 5.457 1.00 95.31 109 VAL A O 1
ATOM 845 N N . LEU A 1 110 ? -4.511 -5.335 6.157 1.00 94.69 110 LEU A N 1
ATOM 846 C CA . LEU A 1 110 ? -4.054 -5.434 7.535 1.00 94.69 110 LEU A CA 1
ATOM 847 C C . LEU A 1 110 ? -5.253 -5.346 8.474 1.00 94.69 110 LEU A C 1
ATOM 849 O O . LEU A 1 110 ? -5.904 -4.304 8.559 1.00 94.69 110 LEU A O 1
ATOM 853 N N . ASP A 1 111 ? -5.524 -6.423 9.205 1.00 93.94 111 ASP A N 1
ATOM 854 C CA . ASP A 1 111 ? -6.438 -6.386 10.344 1.00 93.94 111 ASP A CA 1
ATOM 855 C C . ASP A 1 111 ? -5.723 -5.771 11.557 1.00 93.94 111 ASP A C 1
ATOM 857 O O . ASP A 1 111 ? -4.628 -6.190 11.926 1.00 93.94 111 ASP A O 1
ATOM 861 N N . LEU A 1 112 ? -6.350 -4.784 12.200 1.00 88.88 112 LEU A N 1
ATOM 862 C CA . LEU A 1 112 ? -5.782 -4.044 13.336 1.00 88.88 112 LEU A CA 1
ATOM 863 C C . LEU A 1 112 ? -6.184 -4.636 14.701 1.00 88.88 112 LEU A C 1
ATOM 865 O O . LEU A 1 112 ? -5.811 -4.109 15.753 1.00 88.88 112 LEU A O 1
ATOM 869 N N . LYS A 1 113 ? -6.955 -5.733 14.711 1.00 69.56 113 LYS A N 1
ATOM 870 C CA . LYS A 1 113 ? -7.433 -6.378 15.943 1.00 69.56 113 LYS A CA 1
ATOM 871 C C . LYS A 1 113 ? -6.252 -6.874 16.784 1.00 69.56 113 LYS A C 1
ATOM 873 O O . LYS A 1 113 ? -5.500 -7.739 16.353 1.00 69.56 113 LYS A O 1
ATOM 878 N N . GLY A 1 114 ? -6.138 -6.369 18.012 1.00 53.09 114 GLY A N 1
ATOM 879 C CA . GLY A 1 114 ? -5.163 -6.855 18.996 1.00 53.09 114 GLY A CA 1
ATOM 880 C C . GLY A 1 114 ? -3.846 -6.080 19.071 1.00 53.09 114 GLY A C 1
ATOM 881 O O . GLY A 1 114 ? -2.994 -6.442 19.879 1.00 53.09 114 GLY A O 1
ATOM 882 N N . ALA A 1 115 ? -3.676 -4.985 18.323 1.00 48.09 115 ALA A N 1
ATOM 883 C CA . ALA A 1 115 ? -2.657 -4.000 18.675 1.00 48.09 115 ALA A CA 1
ATOM 884 C C . ALA A 1 115 ? -3.110 -3.311 19.972 1.00 48.09 115 ALA A C 1
ATOM 886 O O . ALA A 1 115 ? -3.855 -2.337 19.915 1.00 48.09 115 ALA A O 1
ATOM 887 N N . ASN A 1 116 ? -2.750 -3.881 21.131 1.00 39.16 116 ASN A N 1
ATOM 888 C CA . ASN A 1 116 ? -2.996 -3.308 22.458 1.00 39.16 116 ASN A CA 1
ATOM 889 C C . ASN A 1 116 ? -2.692 -1.800 22.425 1.00 39.16 116 ASN A C 1
ATOM 891 O O . ASN A 1 116 ? -1.528 -1.392 22.375 1.00 39.16 116 ASN A O 1
ATOM 895 N N . ARG A 1 117 ? -3.759 -1.000 22.405 1.00 47.00 117 ARG A N 1
ATOM 896 C CA . ARG A 1 117 ? -3.755 0.450 22.580 1.00 47.00 117 ARG A CA 1
ATOM 897 C C . ARG A 1 117 ? -4.228 0.770 23.983 1.00 47.00 117 ARG A C 1
ATOM 899 O O . ARG A 1 117 ? -5.200 0.117 24.425 1.00 47.00 117 ARG A O 1
#